Protein AF-A0A5E4AT88-F1 (afdb_monomer_lite)

Radius of gyration: 20.85 Å; chains: 1; bounding box: 46×45×56 Å

InterPro domains:
  IPR009079 Four-helical cytokine-like, core [G3DSA:1.20.1250.10] (13-46)
  IPR009079 Four-helical cytokine-like, core [G3DSA:1.20.1250.10] (47-144)
  IPR009079 Four-helical cytokine-like, core [SSF47266] (7-138)
  IPR010831 Interleukin-23 alpha [PF16649] (21-47)
  IPR010831 Interleukin-23 alpha [PF16649] (48-139)
  IPR010831 Interleukin-23 alpha [PTHR15947] (48-144)

Sequence (144 aa):
MLLLLLPWTAQGWAVPGSSSPSWAQCQELSQKLCTLVWSAHPLVGHMFCLQRIHQGLIFYEKLLGSDIFTGDDGPVGQLHASLLGLSQLLQPEGHHLETPQTPNPSPSQPWQRLLLRFKILRSLQAFIAVAARVFAHGAATQSP

Organism: Marmota monax (NCBI:txid9995)

pLDDT: mean 73.47, std 16.62, range [37.41, 93.19]

Foldseek 3Di:
DDDDDDPDPPDDDDDPDDDDDPVVVVVVVVVVVVVCVCVVCVPVVLLVVLVVLLLVLLQLLLVLVDPLPPPDPPPSVVVSVVSVVVSCVSPVDDDPPPRPDRPPDDDDDNVVSVVVVVVSVVVVVVSVVVVVVSVVVCCVPVPD

Structure (mmCIF, N/CA/C/O backbone):
data_AF-A0A5E4AT88-F1
#
_entry.id   AF-A0A5E4AT88-F1
#
loop_
_atom_site.group_PDB
_atom_site.id
_atom_site.type_symbol
_atom_site.label_atom_id
_atom_site.label_alt_id
_atom_site.label_comp_id
_atom_site.label_asym_id
_atom_site.label_entity_id
_atom_site.label_seq_id
_atom_site.pdbx_PDB_ins_code
_atom_site.Cartn_x
_atom_site.Cartn_y
_atom_site.Cartn_z
_atom_site.occupancy
_atom_site.B_iso_or_equiv
_atom_site.auth_seq_id
_atom_site.auth_comp_id
_atom_site.auth_asym_id
_atom_site.auth_atom_id
_atom_site.pdbx_PDB_model_num
ATOM 1 N N . MET A 1 1 ? -18.578 -28.947 -2.750 1.00 37.41 1 MET A N 1
ATOM 2 C CA . MET A 1 1 ? -17.901 -29.658 -3.852 1.00 37.41 1 MET A CA 1
ATOM 3 C C . MET A 1 1 ? -18.051 -28.831 -5.122 1.00 37.41 1 MET A C 1
ATOM 5 O O . MET A 1 1 ? -19.183 -28.487 -5.412 1.00 37.41 1 MET A O 1
ATOM 9 N N . LEU A 1 2 ? -16.926 -28.520 -5.791 1.00 40.53 2 LEU A N 1
ATOM 10 C CA . LEU A 1 2 ? -16.759 -28.193 -7.230 1.00 40.53 2 LEU A CA 1
ATOM 11 C C . LEU A 1 2 ? -17.651 -27.063 -7.808 1.00 40.53 2 LEU A C 1
ATOM 13 O O . LEU A 1 2 ? -18.845 -27.243 -7.980 1.00 40.53 2 LEU A O 1
ATOM 17 N N . LEU A 1 3 ? -17.164 -25.825 -7.977 1.00 50.53 3 LEU A N 1
ATOM 18 C CA . LEU A 1 3 ? -16.405 -25.299 -9.139 1.00 50.53 3 LEU A CA 1
ATOM 19 C C . LEU A 1 3 ? -17.013 -25.623 -10.519 1.00 50.53 3 LEU A C 1
ATOM 21 O O . LEU A 1 3 ? -17.226 -26.789 -10.829 1.00 50.53 3 LEU A O 1
ATOM 25 N N . LEU A 1 4 ? -17.100 -24.568 -11.355 1.00 52.47 4 LEU A N 1
ATOM 26 C CA . LEU A 1 4 ? -17.526 -24.494 -12.771 1.00 52.47 4 LEU A CA 1
ATOM 27 C C . LEU A 1 4 ? -19.054 -24.345 -12.902 1.00 52.47 4 LEU A C 1
ATOM 29 O O . LEU A 1 4 ? -19.797 -25.298 -12.750 1.00 52.47 4 LEU A O 1
ATOM 33 N N . LEU A 1 5 ? -19.617 -23.163 -13.153 1.00 50.34 5 LEU A N 1
ATOM 34 C CA . LEU A 1 5 ? -19.496 -22.411 -14.401 1.00 50.34 5 LEU A CA 1
ATOM 35 C C . LEU A 1 5 ? -19.956 -20.962 -14.140 1.00 50.34 5 LEU A C 1
ATOM 37 O O . LEU A 1 5 ? -21.129 -20.729 -13.866 1.00 50.34 5 LEU A O 1
ATOM 41 N N . LEU A 1 6 ? -19.058 -19.985 -14.267 1.00 39.28 6 LEU A N 1
ATOM 42 C CA . LEU A 1 6 ? -19.435 -18.610 -14.607 1.00 39.28 6 LEU A CA 1
ATOM 43 C C . LEU A 1 6 ? -19.077 -18.424 -16.084 1.00 39.28 6 LEU A C 1
ATOM 45 O O . LEU A 1 6 ? -17.952 -18.024 -16.391 1.00 39.28 6 LEU A O 1
ATOM 49 N N . PRO A 1 7 ? -19.982 -18.757 -17.022 1.00 45.59 7 PRO A N 1
ATOM 50 C CA . PRO A 1 7 ? -19.854 -18.270 -18.372 1.00 45.59 7 PRO A CA 1
ATOM 51 C C . PRO A 1 7 ? -20.237 -16.792 -18.340 1.00 45.59 7 PRO A C 1
ATOM 53 O O . PRO A 1 7 ? -21.372 -16.430 -18.053 1.00 45.59 7 PRO A O 1
ATOM 56 N N . TRP A 1 8 ? -19.264 -15.955 -18.677 1.00 48.72 8 TRP A N 1
ATOM 57 C CA . TRP A 1 8 ? -19.501 -14.896 -19.646 1.00 48.72 8 TRP A CA 1
ATOM 58 C C . TRP A 1 8 ? -20.588 -13.864 -19.291 1.00 48.72 8 TRP A C 1
ATOM 60 O O . TRP A 1 8 ? -21.730 -13.947 -19.732 1.00 48.72 8 TRP A O 1
ATOM 70 N N . THR A 1 9 ? -20.184 -12.779 -18.633 1.00 48.00 9 THR A N 1
ATOM 71 C CA . THR A 1 9 ? -20.899 -11.495 -18.722 1.00 48.00 9 THR A CA 1
ATOM 72 C C . THR A 1 9 ? -20.099 -10.522 -19.584 1.00 48.00 9 THR A C 1
ATOM 74 O O . THR A 1 9 ? -19.703 -9.448 -19.140 1.00 48.00 9 THR A O 1
ATOM 77 N N . ALA A 1 10 ? -19.825 -10.909 -20.829 1.00 42.78 10 ALA A N 1
ATOM 78 C CA . ALA A 1 10 ? -19.488 -9.961 -21.884 1.00 42.78 10 ALA A CA 1
ATOM 79 C C . ALA A 1 10 ? -20.696 -9.851 -22.815 1.00 42.78 10 ALA A C 1
ATOM 81 O O . ALA A 1 10 ? -20.718 -10.419 -23.902 1.00 42.78 10 ALA A O 1
ATOM 82 N N . GLN A 1 11 ? -21.740 -9.167 -22.350 1.00 45.59 11 GLN A N 1
ATOM 83 C CA . GLN A 1 11 ? -22.834 -8.709 -23.197 1.00 45.59 11 GLN A CA 1
ATOM 84 C C . GLN A 1 11 ? -23.496 -7.503 -22.534 1.00 45.59 11 GLN A C 1
ATOM 86 O O . GLN A 1 11 ? -24.025 -7.608 -21.431 1.00 45.59 11 GLN A O 1
ATOM 91 N N . GLY A 1 12 ? -23.465 -6.363 -23.230 1.00 45.41 12 GLY A N 1
ATOM 92 C CA . GLY A 1 12 ? -24.526 -5.375 -23.065 1.00 45.41 12 GLY A CA 1
ATOM 93 C C . GLY A 1 12 ? -24.156 -3.915 -22.835 1.00 45.41 12 GLY A C 1
ATOM 94 O O . GLY A 1 12 ? -25.031 -3.197 -22.381 1.00 45.41 12 GLY A O 1
ATOM 95 N N . TRP A 1 13 ? -22.948 -3.434 -23.146 1.00 50.31 13 TRP A N 1
ATOM 96 C CA . TRP A 1 13 ? -22.753 -1.997 -23.422 1.00 50.31 13 TRP A CA 1
ATOM 97 C C . TRP A 1 13 ? -22.264 -1.848 -24.863 1.00 50.31 13 TRP A C 1
ATOM 99 O O . TRP A 1 13 ? -21.073 -1.736 -25.143 1.00 50.31 13 TRP A O 1
ATOM 109 N N . ALA A 1 14 ? -23.213 -1.951 -25.796 1.00 42.25 14 ALA A N 1
ATOM 110 C CA . ALA A 1 14 ? -22.978 -1.688 -27.206 1.00 42.25 14 ALA A CA 1
ATOM 111 C C . ALA A 1 14 ? -22.767 -0.179 -27.399 1.00 42.25 14 ALA A C 1
ATOM 113 O O . ALA A 1 14 ? -23.710 0.608 -27.357 1.00 42.25 14 ALA A O 1
ATOM 114 N N . VAL A 1 15 ? -21.507 0.214 -27.580 1.00 52.50 15 VAL A N 1
ATOM 115 C CA . VAL A 1 15 ? -21.122 1.532 -28.097 1.00 52.50 15 VAL A CA 1
ATOM 116 C C . VAL A 1 15 ? -21.668 1.654 -29.531 1.00 52.50 15 VAL A C 1
ATOM 118 O O . VAL A 1 15 ? -21.566 0.675 -30.278 1.00 52.50 15 VAL A O 1
ATOM 121 N N . PRO A 1 16 ? -22.259 2.796 -29.940 1.00 42.53 16 PRO A N 1
ATOM 122 C CA . PRO A 1 16 ? -22.827 2.950 -31.275 1.00 42.53 16 PRO A CA 1
ATOM 123 C C . PRO A 1 16 ? -21.773 2.669 -32.349 1.00 42.53 16 PRO A C 1
ATOM 125 O O . PRO A 1 16 ? -20.660 3.194 -32.301 1.00 42.53 16 PRO A O 1
ATOM 128 N N . GLY A 1 17 ? -22.127 1.805 -33.299 1.00 57.22 17 GLY A N 1
ATOM 129 C CA . GLY A 1 17 ? -21.242 1.344 -34.358 1.00 57.22 17 GLY A CA 1
ATOM 130 C C . GLY A 1 17 ? -20.827 2.461 -35.312 1.00 57.22 17 GLY A C 1
ATOM 131 O O . GLY A 1 17 ? -21.562 2.815 -36.224 1.00 57.22 17 GLY A O 1
ATOM 132 N N . SER A 1 18 ? -19.597 2.933 -35.152 1.00 49.41 18 SER A N 1
ATOM 133 C CA . SER A 1 18 ? -18.720 3.285 -36.267 1.00 49.41 18 SER A CA 1
ATOM 134 C C . SER A 1 18 ? -17.285 3.082 -35.783 1.00 49.41 18 SER A C 1
ATOM 136 O O . SER A 1 18 ? -16.860 3.725 -34.828 1.00 49.41 18 SER A O 1
ATOM 138 N N . SER A 1 19 ? -16.584 2.111 -36.376 1.00 60.00 19 SER A N 1
ATOM 139 C CA . SER A 1 19 ? -15.211 1.685 -36.044 1.00 60.00 19 SER A CA 1
ATOM 140 C C . SER A 1 19 ? -14.968 1.305 -34.574 1.00 60.00 19 SER A C 1
ATOM 142 O O . SER A 1 19 ? -14.516 2.114 -33.768 1.00 60.00 19 SER A O 1
ATOM 144 N N . SER A 1 20 ? -15.208 0.035 -34.225 1.00 56.28 20 SER A N 1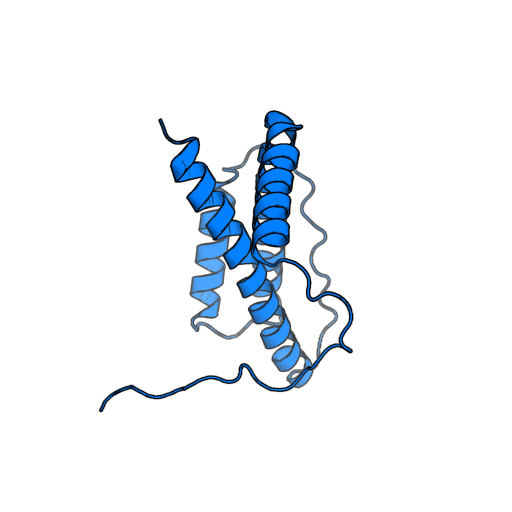
ATOM 145 C CA . SER A 1 20 ? -14.666 -0.536 -32.986 1.00 56.28 20 SER A CA 1
ATOM 146 C C . SER A 1 20 ? -13.145 -0.325 -32.951 1.00 56.28 20 SER A C 1
ATOM 148 O O . SER A 1 20 ? -12.491 -0.605 -33.960 1.00 56.28 20 SER A O 1
ATOM 150 N N . PRO A 1 21 ? -12.562 0.159 -31.838 1.00 62.00 21 PRO A N 1
ATOM 151 C CA . PRO A 1 21 ? -11.120 0.321 -31.746 1.00 62.00 21 PRO A CA 1
ATOM 152 C C . PRO A 1 21 ? -10.456 -1.039 -31.966 1.00 62.00 21 PRO A C 1
ATOM 154 O O . PRO A 1 21 ? -10.895 -2.058 -31.426 1.00 62.00 21 PRO A O 1
ATOM 157 N N . SER A 1 22 ? -9.408 -1.071 -32.781 1.00 80.06 22 SER A N 1
ATOM 158 C CA . SER A 1 22 ? -8.568 -2.247 -32.972 1.00 80.06 22 SER A CA 1
ATOM 159 C C . SER A 1 22 ? -7.871 -2.556 -31.645 1.00 80.06 22 SER A C 1
ATOM 161 O O . SER A 1 22 ? -6.796 -2.043 -31.355 1.00 80.06 22 SER A O 1
ATOM 163 N N . TRP A 1 23 ? -8.486 -3.397 -30.809 1.00 71.25 23 TRP A N 1
ATOM 164 C CA . TRP A 1 23 ? -7.983 -3.733 -29.471 1.00 71.25 23 TRP A CA 1
ATOM 165 C C . TRP A 1 23 ? -6.515 -4.171 -29.473 1.00 71.25 23 TRP A C 1
ATOM 167 O O . TRP A 1 23 ? -5.770 -3.791 -28.576 1.00 71.25 23 TRP A O 1
ATOM 177 N N . ALA A 1 24 ? -6.083 -4.880 -30.519 1.00 78.56 24 ALA A N 1
ATOM 178 C CA . ALA A 1 24 ? -4.684 -5.245 -30.726 1.00 78.56 24 ALA A CA 1
ATOM 179 C C . ALA A 1 24 ? -3.765 -4.019 -30.894 1.00 78.56 24 ALA A C 1
ATOM 181 O O . ALA A 1 24 ? -2.705 -3.956 -30.282 1.00 78.56 24 ALA A O 1
ATOM 182 N N . GLN A 1 25 ? -4.195 -3.013 -31.658 1.00 80.50 25 GLN A N 1
ATOM 183 C CA . GLN A 1 25 ? -3.448 -1.772 -31.865 1.00 80.50 25 GLN A CA 1
ATOM 184 C C . GLN A 1 25 ? -3.455 -0.898 -30.607 1.00 80.50 25 GLN A C 1
ATOM 186 O O . GLN A 1 25 ? -2.434 -0.313 -30.257 1.00 80.50 25 GLN A O 1
ATOM 191 N N . CYS A 1 26 ? -4.582 -0.831 -29.891 1.00 78.94 26 CYS A N 1
ATOM 192 C CA . CYS A 1 26 ? -4.648 -0.164 -28.592 1.00 78.94 26 CYS A CA 1
ATOM 193 C C . CYS A 1 26 ? -3.709 -0.828 -27.579 1.00 78.94 26 CYS A C 1
ATOM 195 O O . CYS A 1 26 ? -2.992 -0.126 -26.870 1.00 78.94 26 CYS A O 1
ATOM 197 N N . GLN A 1 27 ? -3.668 -2.162 -27.536 1.00 78.69 27 GLN A N 1
ATOM 198 C CA . GLN A 1 27 ? -2.753 -2.915 -26.683 1.00 78.69 27 GLN A CA 1
ATOM 199 C C . GLN A 1 27 ? -1.294 -2.641 -27.063 1.00 78.69 27 GLN A C 1
ATOM 201 O O . GLN A 1 27 ? -0.513 -2.259 -26.196 1.00 78.69 27 GLN A O 1
ATOM 206 N N . GLU A 1 28 ? -0.935 -2.758 -28.342 1.00 88.75 28 GLU A N 1
ATOM 207 C CA . GLU A 1 28 ? 0.422 -2.502 -28.836 1.00 88.75 28 GLU A CA 1
ATOM 208 C C . GLU A 1 28 ? 0.884 -1.075 -28.515 1.00 88.75 28 GLU A C 1
ATOM 210 O O . GLU A 1 28 ? 1.954 -0.878 -27.936 1.00 88.75 28 GLU A O 1
ATOM 215 N N . LEU A 1 29 ? 0.054 -0.074 -28.823 1.00 87.69 29 LEU A N 1
ATOM 216 C CA . LEU A 1 29 ? 0.364 1.323 -28.535 1.00 87.69 29 LEU A CA 1
ATOM 217 C C . LEU A 1 29 ? 0.453 1.585 -27.034 1.00 87.69 29 LEU A C 1
ATOM 219 O O . LEU A 1 29 ? 1.362 2.292 -26.609 1.00 87.69 29 LEU A O 1
ATOM 223 N N . SER A 1 30 ? -0.433 1.004 -26.221 1.00 77.50 30 SER A N 1
ATOM 224 C CA . SER A 1 30 ? -0.363 1.142 -24.763 1.00 77.50 30 SER A CA 1
ATOM 225 C C . SER A 1 30 ? 0.926 0.542 -24.199 1.00 77.50 30 SER A C 1
ATOM 227 O O . SER A 1 30 ? 1.594 1.183 -23.391 1.00 77.50 30 SER A O 1
ATOM 229 N N . GLN A 1 31 ? 1.340 -0.627 -24.696 1.00 75.31 31 GLN A N 1
ATOM 230 C CA . GLN A 1 31 ? 2.573 -1.290 -24.289 1.00 75.31 31 GLN A CA 1
ATOM 231 C C . GLN A 1 31 ? 3.792 -0.453 -24.687 1.00 75.31 31 GLN A C 1
ATOM 233 O O . GLN A 1 31 ? 4.675 -0.215 -23.865 1.00 75.31 31 GLN A O 1
ATOM 238 N N . LYS A 1 32 ? 3.808 0.059 -25.925 1.00 84.94 32 LYS A N 1
ATOM 239 C CA . LYS A 1 32 ? 4.869 0.928 -26.443 1.00 84.94 32 LYS A CA 1
ATOM 240 C C . LYS A 1 32 ? 4.960 2.239 -25.664 1.00 84.94 32 LYS A C 1
ATOM 242 O O . LYS A 1 32 ? 6.061 2.668 -25.334 1.00 84.94 32 LYS A O 1
ATOM 247 N N . LEU A 1 33 ? 3.825 2.860 -25.341 1.00 79.25 33 LEU A N 1
ATOM 248 C CA . LEU A 1 33 ? 3.772 4.058 -24.504 1.00 79.25 33 LEU A CA 1
ATOM 249 C C . LEU A 1 33 ? 4.291 3.777 -23.096 1.00 79.25 33 LEU A C 1
ATOM 251 O O . LEU A 1 33 ? 5.088 4.565 -22.598 1.00 79.25 33 LEU A O 1
ATOM 255 N N . CYS A 1 34 ? 3.916 2.652 -22.479 1.00 66.88 34 CYS A N 1
ATOM 256 C CA . CYS A 1 34 ? 4.495 2.236 -21.205 1.00 66.88 34 CYS A CA 1
ATOM 257 C C . CYS A 1 34 ? 6.018 2.129 -21.318 1.00 66.88 34 CYS A C 1
ATOM 259 O O . CYS A 1 34 ? 6.721 2.770 -20.543 1.00 66.88 34 CYS A O 1
ATOM 261 N N . THR A 1 35 ? 6.540 1.402 -22.309 1.00 73.44 35 THR A N 1
ATOM 262 C CA . THR A 1 35 ? 7.989 1.275 -22.517 1.00 73.44 35 THR A CA 1
ATOM 263 C C . THR A 1 35 ? 8.666 2.637 -22.666 1.00 73.44 35 THR A C 1
ATOM 265 O O . THR A 1 35 ? 9.656 2.885 -21.987 1.00 73.44 35 THR A O 1
ATOM 268 N N . LEU A 1 36 ? 8.112 3.535 -23.486 1.00 78.31 36 LEU A N 1
ATOM 269 C CA . LEU A 1 36 ? 8.682 4.861 -23.736 1.00 78.31 36 LEU A CA 1
ATOM 270 C C . LEU A 1 36 ? 8.661 5.762 -22.497 1.00 78.31 36 LEU A C 1
ATOM 272 O O . LEU A 1 36 ? 9.656 6.424 -22.209 1.00 78.31 36 LEU A O 1
ATOM 276 N N . VAL A 1 37 ? 7.553 5.777 -21.752 1.00 74.88 37 VAL A N 1
ATOM 277 C CA . VAL A 1 37 ? 7.413 6.559 -20.514 1.00 74.88 37 VAL A CA 1
ATOM 278 C C . VAL A 1 37 ? 8.445 6.113 -19.478 1.00 74.88 37 VAL A C 1
ATOM 280 O O . VAL A 1 37 ? 9.090 6.959 -18.860 1.00 74.88 37 VAL A O 1
ATOM 283 N N . TRP A 1 38 ? 8.657 4.802 -19.333 1.00 60.59 38 TRP A N 1
ATOM 284 C CA . TRP A 1 38 ? 9.641 4.256 -18.396 1.00 60.59 38 TRP A CA 1
ATOM 285 C C . TRP A 1 38 ? 11.089 4.414 -18.886 1.00 60.59 38 TRP A C 1
ATOM 287 O O . TRP A 1 38 ? 11.979 4.646 -18.070 1.00 60.59 38 TRP A O 1
ATOM 297 N N . SER A 1 39 ? 11.343 4.368 -20.200 1.00 66.56 39 SER A N 1
ATOM 298 C CA . SER A 1 39 ? 12.685 4.574 -20.764 1.00 66.56 39 SER A CA 1
ATOM 299 C C . SER A 1 39 ? 13.110 6.043 -20.827 1.00 66.56 39 SER A C 1
ATOM 301 O O . SER A 1 39 ? 14.302 6.328 -20.862 1.00 66.56 39 SER A O 1
ATOM 303 N N . ALA A 1 40 ? 12.159 6.982 -20.857 1.00 66.62 40 ALA A N 1
ATOM 304 C CA . ALA A 1 40 ? 12.456 8.408 -20.976 1.00 66.62 40 ALA A CA 1
ATOM 305 C C . ALA A 1 40 ? 13.028 9.021 -19.684 1.00 66.62 40 ALA A C 1
ATOM 307 O O . ALA A 1 40 ? 13.746 10.011 -19.768 1.00 66.62 40 ALA A O 1
ATOM 308 N N . HIS A 1 41 ? 12.742 8.451 -18.502 1.00 54.44 41 HIS A N 1
ATOM 309 C CA . HIS A 1 41 ? 13.250 8.957 -17.213 1.00 54.44 41 HIS A CA 1
ATOM 310 C C . HIS A 1 41 ? 13.627 7.833 -16.214 1.00 54.44 41 HIS A C 1
ATOM 312 O O . HIS A 1 41 ? 13.048 7.760 -15.124 1.00 54.44 41 HIS A O 1
ATOM 318 N N . PRO A 1 42 ? 14.614 6.964 -16.522 1.00 55.03 42 PRO A N 1
ATOM 319 C CA . PRO A 1 42 ? 14.854 5.730 -15.759 1.00 55.03 42 PRO A CA 1
ATOM 320 C C . PRO A 1 42 ? 15.373 5.968 -14.330 1.00 55.03 42 PRO A C 1
ATOM 322 O O . PRO A 1 42 ? 14.999 5.258 -13.401 1.00 55.03 42 PRO A O 1
ATOM 325 N N . LEU A 1 43 ? 16.215 6.990 -14.139 1.00 53.28 43 LEU A N 1
ATOM 326 C CA . LEU A 1 43 ? 16.961 7.203 -12.888 1.00 53.28 43 LEU A CA 1
ATOM 327 C C . LEU A 1 43 ? 16.206 8.067 -11.862 1.00 53.28 43 LEU A C 1
ATOM 329 O O . LEU A 1 43 ? 16.320 7.836 -10.663 1.00 53.28 43 LEU A O 1
ATOM 333 N N . VAL A 1 44 ? 15.380 9.018 -12.316 1.00 51.84 44 VAL A N 1
ATOM 334 C CA . VAL A 1 44 ? 14.572 9.882 -11.429 1.00 51.84 44 VAL A CA 1
ATOM 335 C C . VAL A 1 44 ? 13.225 9.230 -11.099 1.00 51.84 44 VAL A C 1
ATOM 337 O O . VAL A 1 44 ? 12.733 9.350 -9.979 1.00 51.84 44 VAL A O 1
ATOM 340 N N . GLY A 1 45 ? 12.639 8.481 -12.043 1.00 57.28 45 GLY A N 1
ATOM 341 C CA . GLY A 1 45 ? 11.340 7.832 -11.865 1.00 57.28 45 GLY A CA 1
ATOM 342 C C . GLY A 1 45 ? 11.349 6.703 -10.833 1.00 57.28 45 GLY A C 1
ATOM 343 O O . GLY A 1 45 ? 10.400 6.588 -10.060 1.00 57.28 45 GLY A O 1
ATOM 344 N N . HIS A 1 46 ? 12.417 5.896 -10.773 1.00 61.75 46 HIS A N 1
ATOM 345 C CA . HIS A 1 46 ? 12.480 4.749 -9.860 1.00 61.75 46 HIS A CA 1
ATOM 346 C C . HIS A 1 46 ? 12.653 5.174 -8.396 1.00 61.75 46 HIS A C 1
ATOM 348 O O . HIS A 1 46 ? 11.874 4.748 -7.543 1.00 61.75 46 HIS A O 1
ATOM 354 N N . MET A 1 47 ? 13.593 6.087 -8.117 1.00 66.19 47 MET A N 1
ATOM 355 C CA . MET A 1 47 ? 13.759 6.656 -6.773 1.00 66.19 47 MET A CA 1
ATOM 356 C C . MET A 1 47 ? 12.493 7.389 -6.319 1.00 66.19 47 MET A C 1
ATOM 358 O O . MET A 1 47 ? 12.059 7.211 -5.183 1.00 66.19 47 MET A O 1
ATOM 362 N N . PHE A 1 48 ? 11.834 8.132 -7.216 1.00 75.06 48 PHE A N 1
ATOM 363 C CA . PHE A 1 48 ? 10.572 8.799 -6.899 1.00 75.06 48 PHE A CA 1
ATOM 364 C C . PHE A 1 48 ? 9.427 7.805 -6.658 1.00 75.06 48 PHE A C 1
ATOM 366 O O . PHE A 1 48 ? 8.614 8.012 -5.762 1.00 75.06 48 PHE A O 1
ATOM 373 N N . CYS A 1 49 ? 9.355 6.706 -7.415 1.00 82.75 49 CYS A N 1
ATOM 374 C CA . CYS A 1 49 ? 8.341 5.668 -7.230 1.00 82.75 49 CYS A CA 1
ATOM 375 C C . CYS A 1 49 ? 8.497 4.965 -5.876 1.00 82.75 49 CYS A C 1
ATOM 377 O O . CYS A 1 49 ? 7.525 4.885 -5.124 1.00 82.75 49 CYS A O 1
ATOM 379 N N . LEU A 1 50 ? 9.713 4.535 -5.526 1.00 84.81 50 LEU A N 1
ATOM 380 C CA . LEU A 1 50 ? 9.996 3.919 -4.227 1.00 84.81 50 LEU A CA 1
ATOM 381 C C . LEU A 1 50 ? 9.742 4.892 -3.075 1.00 84.81 50 LEU A C 1
ATOM 383 O O . LEU A 1 50 ? 9.100 4.520 -2.097 1.00 84.81 50 LEU A O 1
ATOM 387 N N . GLN A 1 51 ? 10.131 6.160 -3.226 1.00 83.06 51 GLN A N 1
ATOM 388 C CA . GLN A 1 51 ? 9.836 7.204 -2.247 1.00 83.06 51 GLN A CA 1
ATOM 389 C C . GLN A 1 51 ? 8.324 7.415 -2.077 1.00 83.06 51 GLN A C 1
ATOM 391 O O . GLN A 1 51 ? 7.843 7.549 -0.955 1.00 83.06 51 GLN A O 1
ATOM 396 N N . ARG A 1 52 ? 7.542 7.401 -3.165 1.00 84.38 52 ARG A N 1
ATOM 397 C CA . ARG A 1 52 ? 6.072 7.488 -3.107 1.00 84.38 52 ARG A CA 1
ATOM 398 C C . ARG A 1 52 ? 5.438 6.254 -2.468 1.00 84.38 52 ARG A C 1
ATOM 400 O O . ARG A 1 52 ? 4.451 6.402 -1.748 1.00 84.38 52 ARG A O 1
ATOM 407 N N . ILE A 1 53 ? 5.992 5.063 -2.695 1.00 89.38 53 ILE A N 1
ATOM 408 C CA . ILE A 1 53 ? 5.537 3.838 -2.028 1.00 89.38 53 ILE A CA 1
ATOM 409 C C . ILE A 1 53 ? 5.846 3.917 -0.531 1.00 89.38 53 ILE A C 1
ATOM 411 O O . ILE A 1 53 ? 4.936 3.751 0.273 1.00 89.38 53 ILE A O 1
ATOM 415 N N . HIS A 1 54 ? 7.072 4.268 -0.142 1.00 87.75 54 HIS A N 1
ATOM 416 C CA . HIS A 1 54 ? 7.433 4.486 1.260 1.00 87.75 54 HIS A CA 1
ATOM 417 C C . HIS A 1 54 ? 6.498 5.510 1.925 1.00 87.75 54 HIS A C 1
ATOM 419 O O . HIS A 1 54 ? 5.909 5.257 2.974 1.00 87.75 54 HIS A O 1
ATOM 425 N N . GLN A 1 55 ? 6.250 6.626 1.242 1.00 86.44 55 GLN A N 1
ATOM 426 C CA . GLN A 1 55 ? 5.351 7.676 1.697 1.00 86.44 55 GLN A CA 1
ATOM 427 C C . GLN A 1 55 ? 3.918 7.174 1.953 1.00 86.44 55 GLN A C 1
ATOM 429 O O . GLN A 1 55 ? 3.290 7.555 2.945 1.00 86.44 55 GLN A O 1
ATOM 434 N N . GLY A 1 56 ? 3.400 6.332 1.059 1.00 89.19 56 GLY A N 1
ATOM 435 C CA . GLY A 1 56 ? 2.096 5.696 1.216 1.00 89.19 56 GLY A CA 1
A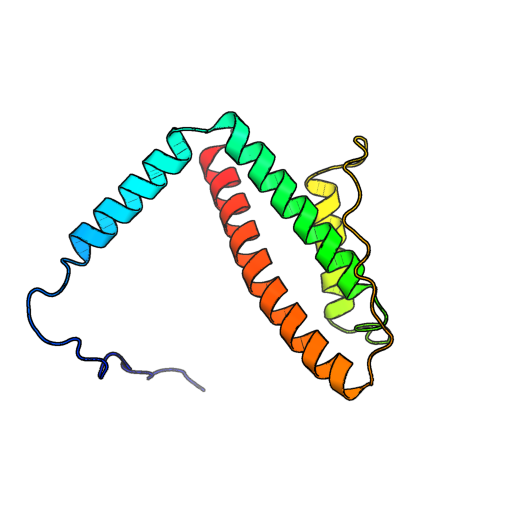TOM 436 C C . GLY A 1 56 ? 2.068 4.685 2.363 1.00 89.19 56 GLY A C 1
ATOM 437 O O . GLY A 1 56 ? 1.101 4.669 3.121 1.00 89.19 56 GLY A O 1
ATOM 438 N N . LEU A 1 57 ? 3.129 3.889 2.534 1.00 90.69 57 LEU A N 1
ATOM 439 C CA . LEU A 1 57 ? 3.240 2.913 3.624 1.00 90.69 57 LEU A CA 1
ATOM 440 C C . LEU A 1 57 ? 3.164 3.594 4.994 1.00 90.69 57 LEU A C 1
ATOM 442 O O . LEU A 1 57 ? 2.308 3.219 5.788 1.00 90.69 57 LEU A O 1
ATOM 446 N N . ILE A 1 58 ? 3.951 4.651 5.221 1.00 87.56 58 ILE A N 1
ATOM 447 C CA . ILE A 1 58 ? 3.924 5.425 6.477 1.00 87.56 58 ILE A CA 1
ATOM 448 C C . ILE A 1 58 ? 2.546 6.057 6.723 1.00 87.56 58 ILE A C 1
ATOM 450 O O . ILE A 1 58 ? 2.067 6.125 7.854 1.00 87.56 58 ILE A O 1
ATOM 454 N N . PHE A 1 59 ? 1.874 6.528 5.668 1.00 89.50 59 PHE A N 1
ATOM 455 C CA . PHE A 1 59 ? 0.522 7.072 5.799 1.00 89.50 59 PHE A CA 1
ATOM 456 C C . PHE A 1 59 ? -0.478 6.008 6.272 1.00 89.50 59 PHE A C 1
ATOM 458 O O . PHE A 1 59 ? -1.233 6.253 7.214 1.00 89.50 59 PHE A O 1
ATOM 465 N N . TYR A 1 60 ? -0.487 4.830 5.639 1.00 90.06 60 TYR A N 1
ATOM 466 C CA . TYR A 1 60 ? -1.402 3.752 6.015 1.00 90.06 60 TYR A CA 1
ATOM 467 C C . TYR A 1 60 ? -1.056 3.139 7.371 1.00 90.06 60 TYR A C 1
ATOM 469 O O . TYR A 1 60 ? -1.977 2.829 8.115 1.00 90.06 60 TYR A O 1
ATOM 477 N N . GLU A 1 61 ? 0.223 3.023 7.722 1.00 88.69 61 GLU A N 1
ATOM 478 C CA . GLU A 1 61 ? 0.679 2.626 9.058 1.00 88.69 61 GLU A CA 1
ATOM 479 C C . GLU A 1 61 ? 0.046 3.522 10.133 1.00 88.69 61 GLU A C 1
ATOM 481 O O . GLU A 1 61 ? -0.745 3.047 10.948 1.00 88.69 61 GLU A O 1
ATOM 486 N N . LYS A 1 62 ? 0.272 4.842 10.063 1.00 88.06 62 LYS A N 1
ATOM 487 C CA . LYS A 1 62 ? -0.320 5.809 11.006 1.00 88.06 62 LYS A CA 1
ATOM 488 C C . LYS A 1 62 ? -1.846 5.734 11.046 1.00 88.06 62 LYS A C 1
ATOM 490 O O . LYS A 1 62 ? -2.451 5.910 12.101 1.00 88.06 62 LYS A O 1
ATOM 495 N N . LEU A 1 63 ? -2.481 5.495 9.899 1.00 88.00 63 LEU A N 1
ATOM 496 C CA . LEU A 1 63 ? -3.933 5.399 9.797 1.00 88.00 63 LEU A CA 1
ATOM 497 C C . LEU A 1 63 ? -4.474 4.113 10.442 1.00 88.00 63 LEU A C 1
ATOM 499 O O . LEU A 1 63 ? -5.520 4.157 11.087 1.00 88.00 63 LEU A O 1
ATOM 503 N N . LEU A 1 64 ? -3.758 2.995 10.318 1.00 88.06 64 LEU A N 1
ATOM 504 C CA . LEU A 1 64 ? -4.070 1.733 10.994 1.00 88.06 64 LEU A CA 1
ATOM 505 C C . LEU A 1 64 ? -3.763 1.792 12.501 1.00 88.06 64 LEU A C 1
ATOM 507 O O . LEU A 1 64 ? -4.431 1.111 13.269 1.00 88.06 64 LEU A O 1
ATOM 511 N N . GLY A 1 65 ? -2.818 2.627 12.937 1.00 84.56 65 GLY A N 1
ATOM 512 C CA . GLY A 1 65 ? -2.552 2.896 14.356 1.00 84.56 65 GLY A CA 1
ATOM 513 C C . GLY A 1 65 ? -3.523 3.886 15.021 1.00 84.56 65 GLY A C 1
ATOM 514 O O . GLY A 1 65 ? -3.459 4.089 16.231 1.00 84.56 65 GLY A O 1
ATOM 515 N N . SER A 1 66 ? -4.414 4.520 14.252 1.00 86.38 66 SER A N 1
ATOM 516 C CA . SER A 1 66 ? -5.365 5.517 14.765 1.00 86.38 66 SER A CA 1
ATOM 517 C C . SER A 1 66 ? -6.567 4.902 15.497 1.00 86.38 66 SER A C 1
ATOM 519 O O . SER A 1 66 ? -6.842 3.703 15.384 1.00 86.38 66 SER A O 1
ATOM 521 N N . ASP A 1 67 ? -7.355 5.757 16.165 1.00 85.00 67 ASP A N 1
ATOM 522 C CA . ASP A 1 67 ? -8.621 5.421 16.846 1.00 85.00 67 ASP A CA 1
ATOM 523 C C . ASP A 1 67 ? -9.648 4.731 15.931 1.00 85.00 67 ASP A C 1
ATOM 525 O O . ASP A 1 67 ? -10.568 4.053 16.401 1.00 85.00 67 ASP A O 1
ATOM 529 N N . ILE A 1 68 ? -9.473 4.865 14.611 1.00 83.88 68 ILE A N 1
ATOM 530 C CA . ILE A 1 68 ? -10.293 4.201 13.603 1.00 83.88 68 ILE A CA 1
ATOM 531 C C . ILE A 1 68 ? -10.179 2.687 13.752 1.00 83.88 68 ILE A C 1
ATOM 533 O O . ILE A 1 68 ? -11.208 2.025 13.675 1.00 83.88 68 ILE A O 1
ATOM 537 N N . PHE A 1 69 ? -8.989 2.133 13.993 1.00 83.69 69 PHE A N 1
ATOM 538 C CA . PHE A 1 69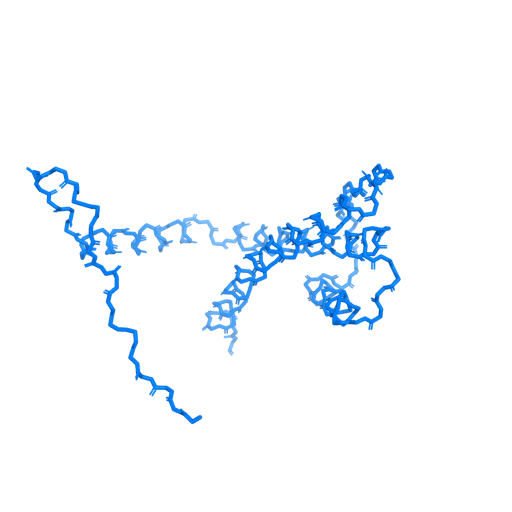 ? -8.740 0.685 14.055 1.00 83.69 69 PHE A CA 1
ATOM 539 C C . PHE A 1 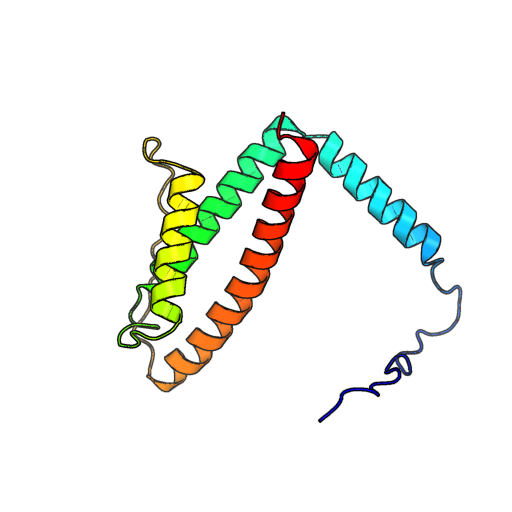69 ? -8.376 0.178 15.459 1.00 83.69 69 PHE A C 1
ATOM 541 O O . PHE A 1 69 ? -8.276 -1.031 15.647 1.00 83.69 69 PHE A O 1
ATOM 548 N N . THR A 1 70 ? -8.244 1.061 16.456 1.00 74.75 70 THR A N 1
ATOM 549 C CA . THR A 1 70 ? -7.938 0.663 17.840 1.00 74.75 70 THR A CA 1
ATOM 550 C C . THR A 1 70 ? -8.991 -0.299 18.408 1.00 74.75 70 THR A C 1
ATOM 552 O O . THR A 1 70 ? -10.197 -0.108 18.211 1.00 74.75 70 THR A O 1
ATOM 555 N N . GLY A 1 71 ? -8.526 -1.321 19.135 1.00 66.69 71 GLY A N 1
ATOM 556 C CA . GLY A 1 71 ? -9.361 -2.321 19.813 1.00 66.69 71 GLY A CA 1
ATOM 557 C C . GLY A 1 71 ? -9.588 -3.626 19.042 1.00 66.69 71 GLY A C 1
ATOM 558 O O . GLY A 1 71 ? -10.406 -4.430 19.478 1.00 66.69 71 GLY A O 1
ATOM 559 N N . ASP A 1 72 ? -8.904 -3.834 17.914 1.00 61.47 72 ASP A N 1
ATOM 560 C CA . ASP A 1 72 ? -8.997 -5.056 17.111 1.00 61.47 72 ASP A CA 1
ATOM 561 C C . ASP A 1 72 ? -7.604 -5.700 16.955 1.00 61.47 72 ASP A C 1
ATOM 563 O O . ASP A 1 72 ? -6.826 -5.310 16.086 1.00 61.47 72 ASP A O 1
ATOM 567 N N . ASP A 1 73 ? -7.290 -6.693 17.799 1.00 65.88 73 ASP A N 1
ATOM 568 C CA . ASP A 1 73 ? -6.069 -7.527 17.713 1.00 65.88 73 ASP A CA 1
ATOM 569 C C . ASP A 1 73 ? -6.133 -8.559 16.563 1.00 65.88 73 ASP A C 1
ATOM 571 O O . ASP A 1 73 ? -5.336 -9.495 16.485 1.00 65.88 73 ASP A O 1
ATOM 575 N N . GLY A 1 74 ? -7.118 -8.428 15.672 1.00 79.06 74 GLY A N 1
ATOM 576 C CA . GLY A 1 74 ? -7.334 -9.310 14.537 1.00 79.06 74 GLY A CA 1
ATOM 577 C C . GLY A 1 74 ? -6.305 -9.145 13.401 1.00 79.06 74 GLY A C 1
ATOM 578 O O . GLY A 1 74 ? -5.207 -8.613 13.581 1.00 79.06 74 GLY A O 1
ATOM 579 N N . PRO A 1 75 ? -6.646 -9.561 12.166 1.00 84.25 75 PRO A N 1
ATOM 580 C CA . PRO A 1 75 ? -5.719 -9.562 11.024 1.00 84.25 75 PRO A CA 1
ATOM 581 C C . PRO A 1 75 ? -5.163 -8.170 10.669 1.00 84.25 75 PRO A C 1
ATOM 583 O O . PRO A 1 75 ? -4.145 -8.059 9.985 1.00 84.25 75 PRO A O 1
ATOM 586 N N . VAL A 1 76 ? -5.806 -7.100 11.147 1.00 85.31 76 VAL A N 1
ATOM 587 C CA . VAL A 1 76 ? -5.349 -5.716 10.982 1.00 85.31 76 VAL A CA 1
ATOM 588 C C . VAL A 1 76 ? -4.053 -5.446 11.758 1.00 85.31 76 VAL A C 1
ATOM 590 O O . VAL A 1 76 ? -3.199 -4.720 11.253 1.00 85.31 76 VAL A O 1
ATOM 593 N N . GLY A 1 77 ? -3.850 -6.071 12.924 1.00 85.12 77 GLY A N 1
ATOM 594 C CA . GLY A 1 77 ? -2.606 -5.944 13.691 1.00 85.12 77 GLY A CA 1
ATOM 595 C C . GLY A 1 77 ? -1.406 -6.534 12.945 1.00 85.12 77 GLY A C 1
ATOM 596 O O . GLY A 1 77 ? -0.362 -5.893 12.815 1.00 85.12 77 GLY A O 1
ATOM 597 N N . GLN A 1 78 ? -1.578 -7.719 12.350 1.00 89.00 78 GLN A N 1
ATOM 598 C CA . GLN A 1 78 ? -0.549 -8.333 11.503 1.00 89.00 78 GLN A CA 1
ATOM 599 C C . GLN A 1 78 ? -0.285 -7.509 10.234 1.00 89.00 78 GLN A C 1
ATOM 601 O O . GLN A 1 78 ? 0.864 -7.377 9.805 1.00 89.00 78 GLN A O 1
ATOM 606 N N . LEU A 1 79 ? -1.334 -6.933 9.640 1.00 90.62 79 LEU A N 1
ATOM 607 C CA . LEU A 1 79 ? -1.207 -6.032 8.498 1.00 90.62 79 LEU A CA 1
ATOM 608 C C . LEU A 1 79 ? -0.382 -4.792 8.861 1.00 90.62 79 LEU A C 1
ATOM 610 O O . LEU A 1 79 ? 0.535 -4.447 8.122 1.00 90.62 79 LEU A O 1
ATOM 614 N N . HIS A 1 80 ? -0.650 -4.170 10.010 1.00 89.94 80 HIS A N 1
ATOM 615 C CA . HIS A 1 80 ? 0.119 -3.033 10.512 1.00 89.94 80 HIS A CA 1
ATOM 616 C C . HIS A 1 80 ? 1.604 -3.385 10.695 1.00 89.94 80 HIS A C 1
ATOM 618 O O . HIS A 1 80 ? 2.469 -2.688 10.169 1.00 89.94 80 HIS A O 1
ATOM 624 N N . ALA A 1 81 ? 1.907 -4.515 11.344 1.00 88.75 81 ALA A N 1
ATOM 625 C CA . ALA A 1 81 ? 3.284 -4.985 11.517 1.00 88.75 81 ALA A CA 1
ATOM 626 C C . ALA A 1 81 ? 3.988 -5.270 10.176 1.00 88.75 81 ALA A C 1
ATOM 628 O O . ALA A 1 81 ? 5.162 -4.950 10.005 1.00 88.75 81 ALA A O 1
ATOM 629 N N . SER A 1 82 ? 3.264 -5.827 9.201 1.00 92.25 82 SER A N 1
ATOM 630 C CA . SER A 1 82 ? 3.807 -6.113 7.866 1.00 92.25 82 SER A CA 1
ATOM 631 C C . SER A 1 82 ? 4.093 -4.837 7.068 1.00 92.25 82 SER A C 1
ATOM 633 O O . SER A 1 82 ? 5.095 -4.776 6.358 1.00 92.25 82 SER A O 1
ATOM 635 N N . LEU A 1 83 ? 3.241 -3.810 7.189 1.00 90.81 83 LEU A N 1
ATOM 636 C CA . LEU A 1 83 ? 3.472 -2.501 6.568 1.00 90.81 83 LEU A CA 1
ATOM 637 C C . LEU A 1 83 ? 4.716 -1.821 7.143 1.00 90.81 83 LEU A C 1
ATOM 639 O O . LEU A 1 83 ? 5.507 -1.286 6.369 1.00 90.81 83 LEU A O 1
ATOM 643 N N . LEU A 1 84 ? 4.900 -1.897 8.464 1.00 88.88 84 LEU A N 1
ATOM 644 C CA . LEU A 1 84 ? 6.083 -1.377 9.148 1.00 88.88 84 LEU A CA 1
ATOM 645 C C . LEU A 1 84 ? 7.360 -2.107 8.702 1.00 88.88 84 LEU A C 1
ATOM 647 O O . LEU A 1 84 ? 8.359 -1.476 8.374 1.00 88.88 84 LEU A O 1
ATOM 651 N N . GLY A 1 85 ? 7.324 -3.440 8.622 1.00 90.06 85 GLY A N 1
ATOM 652 C CA . GLY A 1 85 ? 8.463 -4.211 8.121 1.00 90.06 85 GLY A CA 1
ATOM 653 C C . GLY A 1 85 ? 8.830 -3.839 6.680 1.00 90.06 85 GLY A C 1
ATOM 654 O O . GLY A 1 85 ? 10.003 -3.686 6.353 1.00 90.06 85 GLY A O 1
ATOM 655 N N . LEU A 1 86 ? 7.831 -3.635 5.815 1.00 90.88 86 LEU A N 1
ATOM 656 C CA . LEU A 1 86 ? 8.070 -3.226 4.431 1.00 90.88 86 LEU A CA 1
ATOM 657 C C . LEU A 1 86 ? 8.604 -1.789 4.319 1.00 90.88 86 LEU A C 1
ATOM 659 O O . LEU A 1 86 ? 9.462 -1.544 3.474 1.00 90.88 86 LEU A O 1
ATOM 663 N N . SER A 1 87 ? 8.131 -0.840 5.136 1.00 87.69 87 SER A N 1
ATOM 664 C CA . SER A 1 87 ? 8.648 0.536 5.110 1.00 87.69 87 SER A CA 1
ATOM 665 C C . SER A 1 87 ? 10.115 0.593 5.544 1.00 87.69 87 SER A C 1
ATOM 667 O O . SER A 1 87 ? 10.914 1.219 4.847 1.00 87.69 87 SER A O 1
ATOM 669 N N . GLN A 1 88 ? 10.492 -0.150 6.588 1.00 86.75 88 GLN A N 1
ATOM 670 C CA . GLN A 1 88 ? 11.880 -0.274 7.058 1.00 86.75 88 GLN A CA 1
ATOM 671 C C . GLN A 1 88 ? 12.818 -0.862 5.995 1.00 86.75 88 GLN A C 1
ATOM 673 O O . GLN A 1 88 ? 13.943 -0.395 5.832 1.00 86.75 88 GLN A O 1
ATOM 678 N N . LEU A 1 89 ? 12.358 -1.856 5.224 1.00 87.56 89 LEU A N 1
ATOM 679 C CA . LEU A 1 89 ? 13.150 -2.438 4.131 1.00 87.56 89 LEU A CA 1
ATOM 680 C C . LEU A 1 89 ? 13.409 -1.450 2.988 1.00 87.56 89 LEU A C 1
ATOM 682 O O . LEU A 1 89 ? 14.451 -1.523 2.339 1.00 87.56 89 LEU A O 1
ATOM 686 N N . LEU A 1 90 ? 12.465 -0.546 2.719 1.00 81.25 90 LEU A N 1
ATOM 687 C CA . LEU A 1 90 ? 12.620 0.468 1.676 1.00 81.25 90 LEU A CA 1
ATOM 688 C C . LEU A 1 90 ? 13.476 1.653 2.134 1.00 81.25 90 LEU A C 1
ATOM 690 O O . LEU A 1 90 ? 14.067 2.319 1.283 1.00 81.25 90 LEU A O 1
ATOM 694 N N . GLN A 1 91 ? 13.548 1.927 3.442 1.00 74.81 91 GLN A N 1
ATOM 695 C CA . GLN A 1 91 ? 14.365 3.009 3.988 1.00 74.81 91 GLN A CA 1
ATOM 696 C C . GLN A 1 91 ? 14.752 2.747 5.466 1.00 74.81 91 GLN A C 1
ATOM 698 O O . GLN A 1 91 ? 13.968 3.066 6.358 1.00 74.81 91 GLN A O 1
ATOM 703 N N . PRO A 1 92 ? 15.962 2.223 5.750 1.00 57.91 92 PRO A N 1
ATOM 704 C CA . PRO A 1 92 ? 16.352 1.743 7.082 1.00 57.91 92 PRO A CA 1
ATOM 705 C C . PRO A 1 92 ? 16.889 2.841 8.023 1.00 57.91 92 PRO A C 1
ATOM 707 O O . PRO A 1 92 ? 17.936 2.676 8.632 1.00 57.91 92 PRO A O 1
ATOM 710 N N . GLU A 1 93 ? 16.188 3.972 8.138 1.00 53.66 93 GLU A N 1
ATOM 711 C CA . GLU A 1 93 ? 16.558 5.113 8.993 1.00 53.66 93 GLU A CA 1
ATOM 712 C C . GLU A 1 93 ? 17.822 5.889 8.559 1.00 53.66 93 GLU A C 1
ATOM 714 O O . GLU A 1 93 ? 18.952 5.409 8.561 1.00 53.66 93 GLU A O 1
ATOM 719 N N . GLY A 1 94 ? 17.645 7.182 8.265 1.00 47.06 94 GLY A N 1
ATOM 720 C CA . GLY A 1 94 ? 18.781 8.106 8.189 1.00 47.06 94 GLY A CA 1
ATOM 721 C C . GLY A 1 94 ? 18.496 9.446 7.531 1.00 47.06 94 GLY A C 1
ATOM 722 O O . GLY A 1 94 ? 19.220 10.410 7.777 1.00 47.06 94 GLY A O 1
ATOM 723 N N . HIS A 1 95 ? 17.459 9.558 6.701 1.00 42.44 95 HIS A N 1
ATOM 724 C CA . HIS A 1 95 ? 17.127 10.820 6.043 1.00 42.44 95 HIS A CA 1
ATOM 725 C C . HIS A 1 95 ? 15.700 11.191 6.404 1.00 42.44 95 HIS A C 1
ATOM 727 O O . HIS A 1 95 ? 14.748 10.514 6.030 1.00 42.44 95 HIS A O 1
ATOM 733 N N . HIS A 1 96 ? 15.609 12.250 7.200 1.00 46.34 96 HIS A N 1
ATOM 734 C CA . HIS A 1 96 ? 14.414 12.895 7.716 1.00 46.34 96 HIS A CA 1
ATOM 735 C C . HIS A 1 96 ? 13.567 13.436 6.550 1.00 46.34 96 HIS A C 1
ATOM 737 O O . HIS A 1 96 ? 13.526 14.636 6.290 1.00 46.34 96 HIS A O 1
ATOM 743 N N . LEU A 1 97 ? 12.959 12.538 5.774 1.00 48.97 97 LEU A N 1
ATOM 744 C CA . LEU A 1 97 ? 11.979 12.896 4.766 1.00 48.97 97 LEU A CA 1
ATOM 745 C C . LEU A 1 97 ? 10.726 13.291 5.534 1.00 48.97 97 LEU A C 1
ATOM 747 O O . LEU A 1 97 ? 10.174 12.457 6.252 1.00 48.97 97 LEU A O 1
ATOM 751 N N . GLU A 1 98 ? 10.360 14.570 5.433 1.00 46.34 98 GLU A N 1
ATOM 752 C CA . GLU A 1 98 ? 9.238 15.193 6.129 1.00 46.34 98 GLU A CA 1
ATOM 753 C C . GLU A 1 98 ? 8.095 14.207 6.320 1.00 46.34 98 GLU A C 1
ATOM 755 O O . GLU A 1 98 ? 7.422 13.808 5.366 1.00 46.34 98 GLU A O 1
ATOM 760 N N . THR A 1 99 ? 7.940 13.749 7.563 1.00 52.84 99 THR A N 1
ATOM 761 C CA . THR A 1 99 ? 6.931 12.755 7.889 1.00 52.84 99 THR A CA 1
ATOM 762 C C . THR A 1 99 ? 5.596 13.281 7.367 1.00 52.84 99 THR A C 1
ATOM 764 O O . THR A 1 99 ? 5.210 14.393 7.739 1.00 52.84 99 THR A O 1
ATOM 767 N N . PRO A 1 100 ? 4.878 12.523 6.523 1.00 55.22 100 PRO A N 1
ATOM 768 C CA . PRO A 1 100 ? 3.573 12.935 6.024 1.00 55.22 100 PRO A CA 1
ATOM 769 C C . PRO A 1 100 ? 2.709 13.358 7.194 1.00 55.22 100 PRO A C 1
ATOM 771 O O . PRO A 1 100 ? 2.717 12.678 8.238 1.00 55.22 100 PRO A O 1
ATOM 774 N N . GLN A 1 101 ? 1.984 14.461 6.973 1.00 53.06 101 GLN A N 1
ATOM 775 C CA . GLN A 1 101 ? 0.950 14.986 7.853 1.00 53.06 101 GLN A CA 1
ATOM 776 C C . GLN A 1 101 ? 0.266 13.813 8.540 1.00 53.06 101 GLN A C 1
ATOM 778 O O . GLN A 1 101 ? -0.283 12.927 7.876 1.00 53.06 101 GLN A O 1
ATOM 783 N N . THR A 1 102 ? 0.384 13.766 9.867 1.00 52.91 102 THR A N 1
ATOM 784 C CA . THR A 1 102 ? -0.396 12.837 10.672 1.00 52.91 102 THR A CA 1
ATOM 785 C C . THR A 1 102 ? -1.837 12.959 10.188 1.00 52.91 102 THR A C 1
ATOM 787 O O . THR A 1 102 ? -2.349 14.083 10.137 1.00 52.91 102 THR A O 1
ATOM 790 N N . PRO A 1 103 ? -2.475 11.859 9.741 1.00 60.81 103 PRO A N 1
ATOM 791 C CA . PRO A 1 103 ? -3.893 11.904 9.436 1.00 60.81 103 PRO A CA 1
ATOM 792 C C . PRO A 1 103 ? -4.543 12.435 10.706 1.00 60.81 103 PRO A C 1
ATOM 794 O O . PRO A 1 103 ? -4.410 11.784 11.731 1.00 60.81 103 PRO A O 1
ATOM 797 N N . ASN A 1 104 ? -5.097 13.649 10.685 1.00 56.56 104 ASN A N 1
ATOM 798 C CA . ASN A 1 104 ? -5.733 14.243 11.855 1.00 56.56 104 ASN A CA 1
ATOM 799 C C . ASN A 1 104 ? -7.111 13.589 11.957 1.00 56.56 104 ASN A C 1
ATOM 801 O O . ASN A 1 104 ? -8.015 13.987 11.210 1.00 56.56 104 ASN A O 1
ATOM 805 N N . PRO A 1 105 ? -7.282 12.533 12.770 1.00 58.91 105 PRO A N 1
ATOM 806 C CA . PRO A 1 105 ? -8.548 11.849 12.838 1.00 58.91 105 PRO A CA 1
ATOM 807 C C . PRO A 1 105 ? -9.388 12.697 13.788 1.00 58.91 105 PRO A C 1
ATOM 809 O O . PRO A 1 105 ? -9.237 12.653 15.007 1.00 58.91 105 PRO A O 1
ATOM 812 N N . SER A 1 106 ? -10.253 13.541 13.229 1.00 59.12 106 SER A N 1
ATOM 813 C CA . SER A 1 106 ? -11.326 14.120 14.033 1.00 59.12 106 SER A CA 1
ATOM 814 C C . SER A 1 106 ? -12.130 12.958 14.637 1.00 59.12 106 SER A C 1
ATOM 816 O O . SER A 1 106 ? -12.397 11.992 13.910 1.00 59.12 106 SER A O 1
ATOM 818 N N . PRO A 1 107 ? -12.489 12.999 15.934 1.00 60.81 107 PRO A N 1
ATOM 819 C CA . PRO A 1 107 ? -13.132 11.876 16.605 1.00 60.81 107 PRO A CA 1
ATOM 820 C C . PRO A 1 107 ? -14.415 11.488 15.864 1.00 60.81 107 PRO A C 1
ATOM 822 O O . PRO A 1 107 ? -15.399 12.227 15.847 1.00 60.81 107 PRO A O 1
ATOM 825 N N . SER A 1 108 ? -14.389 10.321 15.222 1.00 66.50 108 SER A N 1
ATOM 826 C CA . SER A 1 108 ? -15.490 9.830 14.393 1.00 66.50 108 SER A CA 1
ATOM 827 C C . SER A 1 108 ? -16.409 8.917 15.208 1.00 66.50 108 SER A C 1
ATOM 829 O O . SER A 1 108 ? -15.961 8.175 16.092 1.00 66.50 108 SER A O 1
ATOM 831 N N . GLN A 1 109 ? -17.719 8.976 14.948 1.00 80.62 109 GLN A N 1
ATOM 832 C CA . GLN A 1 109 ? -18.701 8.115 15.616 1.00 80.62 109 GLN A CA 1
ATOM 833 C C . GLN A 1 109 ? -18.467 6.628 15.259 1.00 80.62 109 GLN A C 1
ATOM 835 O O . GLN A 1 109 ? -17.944 6.337 14.182 1.00 80.62 109 GLN A O 1
ATOM 840 N N . PRO A 1 110 ? -18.873 5.653 16.098 1.00 81.25 110 PRO A N 1
ATOM 841 C CA . PRO A 1 110 ? -18.549 4.232 15.891 1.00 81.25 110 PRO A CA 1
ATOM 842 C C . PRO A 1 110 ? -18.972 3.659 14.525 1.00 81.25 110 PRO A C 1
ATOM 844 O O . PRO A 1 110 ? -18.238 2.887 13.913 1.00 81.25 110 PRO A O 1
ATOM 847 N N . TRP A 1 111 ? -20.126 4.075 13.998 1.00 80.00 111 TRP A N 1
ATOM 848 C CA . TRP A 1 111 ? -20.595 3.661 12.670 1.00 80.00 111 TRP A CA 1
ATOM 849 C C . TRP A 1 111 ? -19.798 4.320 11.530 1.00 80.00 111 TRP A C 1
ATOM 851 O O . TRP A 1 111 ? -19.557 3.688 10.500 1.00 80.00 111 TRP A O 1
ATOM 861 N N . GLN A 1 112 ? -19.331 5.562 11.719 1.00 85.19 112 GLN A N 1
ATOM 862 C CA . GLN A 1 112 ? -18.438 6.234 10.770 1.00 85.19 112 GLN A CA 1
ATOM 863 C C . GLN A 1 112 ? -17.099 5.511 10.708 1.00 85.19 112 GLN A C 1
ATOM 865 O O . GLN A 1 112 ? -16.583 5.298 9.612 1.00 85.19 112 GLN A O 1
ATOM 870 N N . ARG A 1 113 ? -16.575 5.062 11.859 1.00 84.69 113 ARG A N 1
ATOM 871 C CA . ARG A 1 113 ? -15.354 4.248 11.911 1.00 84.69 113 ARG A CA 1
ATOM 872 C C . ARG A 1 113 ? -15.503 2.985 11.083 1.00 84.69 113 ARG A C 1
ATOM 874 O O . ARG A 1 113 ? -14.613 2.696 10.298 1.00 84.69 113 ARG A O 1
ATOM 881 N N . LEU A 1 114 ? -16.624 2.269 11.176 1.00 84.69 114 LEU A N 1
ATOM 882 C CA . LEU A 1 114 ? -16.827 1.039 10.402 1.00 84.69 114 LEU A CA 1
ATOM 883 C C . LEU A 1 114 ? -16.782 1.283 8.882 1.00 84.69 114 LEU A C 1
ATOM 885 O O . LEU A 1 114 ? -16.095 0.564 8.154 1.00 84.69 114 LEU A O 1
ATOM 889 N N . LEU A 1 115 ? -17.463 2.325 8.400 1.00 87.56 115 LEU A N 1
ATOM 890 C CA . LEU A 1 115 ? -17.433 2.704 6.982 1.00 87.56 115 LEU A CA 1
ATOM 891 C C . LEU A 1 115 ? -16.036 3.159 6.544 1.00 87.56 115 LEU A C 1
ATOM 893 O O . LEU A 1 115 ? -15.567 2.810 5.456 1.00 87.56 115 LEU A O 1
ATOM 897 N N . LEU A 1 116 ? -15.359 3.923 7.401 1.00 87.88 116 LEU A N 1
ATOM 898 C CA . LEU A 1 116 ? -14.030 4.446 7.131 1.00 87.88 116 LEU A CA 1
ATOM 899 C C . LEU A 1 116 ? -12.991 3.318 7.088 1.00 87.88 116 LEU A C 1
ATOM 901 O O . LEU A 1 116 ? -12.202 3.283 6.147 1.00 87.88 116 LEU A O 1
ATOM 905 N N . ARG A 1 117 ? -13.065 2.339 8.002 1.00 89.06 117 ARG A N 1
ATOM 906 C CA . ARG A 1 117 ? -12.254 1.108 7.981 1.00 89.06 117 ARG A CA 1
ATOM 907 C C . ARG A 1 117 ? -12.347 0.423 6.625 1.00 89.06 117 ARG A C 1
ATOM 909 O O . ARG A 1 117 ? -11.326 0.159 5.997 1.00 89.06 117 ARG A O 1
ATOM 916 N N . PHE A 1 118 ? -13.564 0.188 6.136 1.00 88.06 118 PHE A N 1
ATOM 917 C CA . PHE A 1 118 ? -13.768 -0.486 4.855 1.00 88.06 118 PHE A CA 1
ATOM 918 C C . PHE A 1 118 ? -13.179 0.303 3.678 1.00 88.06 118 PHE A C 1
ATOM 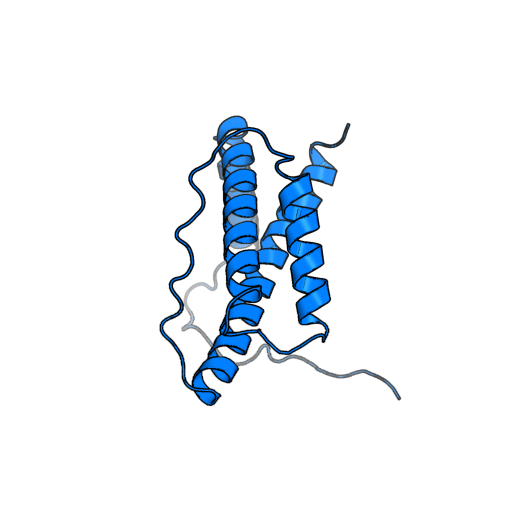920 O O . PHE A 1 118 ? -12.498 -0.263 2.820 1.00 88.06 118 PHE A O 1
ATOM 927 N N . LYS A 1 119 ? -13.398 1.622 3.648 1.00 90.31 119 LYS A N 1
ATOM 928 C CA . LYS A 1 119 ? -12.857 2.497 2.599 1.00 90.31 119 LYS A CA 1
ATOM 929 C C . LYS A 1 119 ? -11.327 2.509 2.605 1.00 90.31 119 LYS A C 1
ATOM 931 O O . LYS A 1 119 ? -10.717 2.418 1.541 1.00 90.31 119 LYS A O 1
ATOM 936 N N . ILE A 1 120 ? -10.726 2.583 3.791 1.00 90.94 120 ILE A N 1
ATOM 937 C CA . ILE A 1 120 ? -9.274 2.571 3.981 1.00 90.94 120 ILE A CA 1
ATOM 938 C C . ILE A 1 120 ? -8.690 1.239 3.529 1.00 90.94 120 ILE A C 1
ATOM 940 O O . ILE A 1 120 ? -7.775 1.239 2.714 1.00 90.94 120 ILE A O 1
ATOM 944 N N . LEU A 1 121 ? -9.245 0.113 3.983 1.00 91.38 121 LEU A N 1
ATOM 945 C CA . LEU A 1 121 ? -8.750 -1.214 3.616 1.00 91.38 121 LEU A CA 1
ATOM 946 C C . LEU A 1 121 ? -8.854 -1.463 2.107 1.00 91.38 121 LEU A C 1
ATOM 948 O O . LEU A 1 121 ? -7.908 -1.966 1.507 1.00 91.38 121 LEU A O 1
ATOM 952 N N . ARG A 1 122 ? -9.951 -1.051 1.460 1.00 92.25 122 ARG A N 1
ATOM 953 C CA . ARG A 1 122 ? -10.091 -1.153 -0.002 1.00 92.25 122 ARG A CA 1
ATOM 954 C C . ARG A 1 122 ? -9.061 -0.294 -0.743 1.00 92.25 122 ARG A C 1
ATOM 956 O O . ARG A 1 122 ? -8.496 -0.733 -1.741 1.00 92.25 122 ARG A O 1
ATOM 963 N N . SER A 1 123 ? -8.812 0.922 -0.264 1.00 92.31 123 SER A N 1
ATOM 964 C CA . SER A 1 123 ? -7.790 1.805 -0.835 1.00 92.31 123 SER A CA 1
ATOM 965 C C . SER A 1 123 ? -6.380 1.230 -0.652 1.00 92.31 123 SER A C 1
ATOM 967 O O . SER A 1 123 ? -5.583 1.215 -1.590 1.00 92.31 123 SER A O 1
ATOM 969 N N . LEU A 1 124 ? -6.099 0.676 0.530 1.00 93.19 124 LEU A N 1
ATOM 970 C CA . LEU A 1 124 ? -4.842 0.012 0.852 1.00 93.19 124 LEU A CA 1
ATOM 971 C C . LEU A 1 124 ? -4.606 -1.215 -0.039 1.00 93.19 124 LEU A C 1
ATOM 973 O O . LEU A 1 124 ? -3.503 -1.391 -0.540 1.00 93.19 124 LEU A O 1
ATOM 977 N N . GLN A 1 125 ? -5.634 -2.022 -0.314 1.00 92.00 125 GLN A N 1
ATOM 978 C CA . GLN A 1 125 ? -5.533 -3.154 -1.245 1.00 92.00 125 GLN A CA 1
ATOM 979 C C . GLN A 1 125 ? -5.072 -2.714 -2.639 1.00 92.00 125 GLN A C 1
ATOM 981 O O . GLN A 1 125 ? -4.158 -3.313 -3.205 1.00 92.00 125 GLN A O 1
ATOM 986 N N . ALA A 1 126 ? -5.672 -1.653 -3.188 1.00 92.50 126 ALA A N 1
ATOM 987 C CA . ALA A 1 126 ? -5.275 -1.122 -4.489 1.00 92.50 126 ALA A CA 1
ATOM 988 C C . ALA A 1 126 ? -3.828 -0.604 -4.470 1.00 92.50 126 ALA A C 1
ATOM 990 O O . ALA A 1 126 ? -3.057 -0.878 -5.389 1.00 92.50 126 ALA A O 1
ATOM 991 N N . PHE A 1 127 ? -3.449 0.096 -3.401 1.00 92.94 127 PHE A N 1
ATOM 992 C CA . PHE A 1 127 ? -2.094 0.601 -3.209 1.00 92.94 127 PHE A CA 1
ATOM 993 C C . PHE A 1 127 ? -1.050 -0.528 -3.141 1.00 92.94 127 PHE A C 1
ATOM 995 O O . PHE A 1 127 ? -0.083 -0.513 -3.903 1.00 92.94 127 PHE A O 1
ATOM 1002 N N . ILE A 1 128 ? -1.267 -1.543 -2.298 1.00 93.06 128 ILE A N 1
ATOM 1003 C CA . ILE A 1 128 ? -0.348 -2.681 -2.151 1.00 93.06 128 ILE A CA 1
ATOM 1004 C C . ILE A 1 128 ? -0.265 -3.496 -3.442 1.00 93.06 128 ILE A C 1
ATOM 1006 O O . ILE A 1 128 ? 0.820 -3.943 -3.801 1.00 93.06 128 ILE A O 1
ATOM 1010 N N . ALA A 1 129 ? -1.359 -3.632 -4.196 1.00 91.81 129 ALA A N 1
ATOM 1011 C CA . ALA A 1 129 ? -1.326 -4.298 -5.497 1.00 91.81 129 ALA A CA 1
ATOM 1012 C C . ALA A 1 129 ? -0.406 -3.582 -6.502 1.00 91.81 129 ALA A C 1
ATOM 1014 O O . ALA A 1 129 ? 0.288 -4.241 -7.277 1.00 91.81 129 ALA A O 1
ATOM 1015 N N . VAL A 1 130 ? -0.374 -2.245 -6.493 1.00 89.69 130 VAL A N 1
ATOM 1016 C CA . VAL A 1 130 ? 0.560 -1.470 -7.324 1.00 89.69 130 VAL A CA 1
ATOM 1017 C C . VAL A 1 130 ? 1.992 -1.642 -6.824 1.00 89.69 130 VAL A C 1
ATOM 1019 O O . VAL A 1 130 ? 2.864 -1.979 -7.623 1.00 89.69 130 VAL A O 1
ATOM 1022 N N . ALA A 1 131 ? 2.229 -1.482 -5.519 1.00 89.12 131 ALA A N 1
ATOM 1023 C CA . ALA A 1 131 ? 3.556 -1.643 -4.925 1.00 89.12 131 ALA A CA 1
ATOM 1024 C C . ALA A 1 131 ? 4.145 -3.036 -5.210 1.00 89.12 131 ALA A C 1
ATOM 1026 O O . ALA A 1 131 ? 5.279 -3.148 -5.667 1.00 89.12 131 ALA A O 1
ATOM 1027 N N . ALA A 1 132 ? 3.346 -4.095 -5.055 1.00 90.62 132 ALA A N 1
ATOM 1028 C CA . ALA A 1 132 ? 3.753 -5.467 -5.340 1.00 90.62 132 ALA A CA 1
ATOM 1029 C C . ALA A 1 132 ? 4.203 -5.660 -6.795 1.00 90.62 132 ALA A C 1
ATOM 1031 O O . ALA A 1 132 ? 5.205 -6.329 -7.040 1.00 90.62 132 ALA A O 1
ATOM 1032 N N . ARG A 1 133 ? 3.511 -5.048 -7.769 1.00 88.12 133 ARG A N 1
ATOM 1033 C CA . ARG A 1 133 ? 3.939 -5.103 -9.179 1.00 88.12 133 ARG A CA 1
ATOM 1034 C C . ARG A 1 133 ? 5.252 -4.369 -9.409 1.00 88.12 133 ARG A C 1
ATOM 1036 O O . ARG A 1 133 ? 6.078 -4.869 -10.164 1.00 88.12 133 ARG A O 1
ATOM 1043 N N . VAL A 1 134 ? 5.442 -3.212 -8.773 1.00 87.88 134 VAL A N 1
ATOM 1044 C CA . VAL A 1 134 ? 6.700 -2.455 -8.863 1.00 87.88 134 VAL A CA 1
ATOM 1045 C C . VAL A 1 134 ? 7.856 -3.297 -8.328 1.00 87.88 134 VAL A C 1
ATOM 1047 O O . VAL A 1 134 ? 8.859 -3.446 -9.020 1.00 87.88 134 VAL A O 1
ATOM 1050 N N . PHE A 1 135 ? 7.694 -3.928 -7.163 1.00 87.81 135 PHE A N 1
ATOM 1051 C CA . PHE A 1 135 ? 8.727 -4.795 -6.592 1.00 87.81 135 PHE A CA 1
ATOM 1052 C C . PHE A 1 135 ? 8.982 -6.048 -7.426 1.00 87.81 135 PHE A C 1
ATOM 1054 O O . PHE A 1 135 ? 10.137 -6.386 -7.656 1.00 87.81 135 PHE A O 1
ATOM 1061 N N . ALA A 1 136 ? 7.937 -6.705 -7.936 1.00 85.69 136 ALA A N 1
ATOM 1062 C CA . ALA A 1 136 ? 8.094 -7.870 -8.805 1.00 85.69 136 ALA A CA 1
ATOM 1063 C C . ALA A 1 136 ? 8.840 -7.518 -10.102 1.00 85.69 136 ALA A C 1
ATOM 1065 O O . ALA A 1 136 ? 9.730 -8.250 -10.529 1.00 85.69 136 ALA A O 1
ATOM 1066 N N . HIS A 1 137 ? 8.512 -6.376 -10.712 1.00 84.38 137 HIS A N 1
ATOM 1067 C CA . HIS A 1 137 ? 9.205 -5.898 -11.903 1.00 84.38 137 HIS A CA 1
ATOM 1068 C C . HIS A 1 137 ? 10.661 -5.520 -11.606 1.00 84.38 137 HIS A C 1
ATOM 1070 O O . HIS A 1 137 ? 11.553 -5.914 -12.356 1.00 84.38 137 HIS A O 1
ATOM 1076 N N . GLY A 1 138 ? 10.912 -4.806 -10.503 1.00 80.69 138 GLY A N 1
ATOM 1077 C CA . GLY A 1 138 ? 12.260 -4.461 -10.051 1.00 80.69 138 GLY A CA 1
ATOM 1078 C C . GLY A 1 138 ? 13.112 -5.703 -9.790 1.00 80.69 138 GLY A C 1
ATOM 1079 O O . GLY A 1 138 ? 14.217 -5.801 -10.308 1.00 80.69 138 GLY A O 1
ATOM 1080 N N . ALA A 1 139 ? 12.569 -6.702 -9.093 1.00 82.81 139 ALA A N 1
ATOM 1081 C CA . ALA A 1 139 ? 13.254 -7.969 -8.850 1.00 82.81 139 ALA A CA 1
ATOM 1082 C C . ALA A 1 139 ? 13.586 -8.721 -10.151 1.00 82.81 139 ALA A C 1
ATOM 1084 O O . ALA A 1 139 ? 14.664 -9.286 -10.268 1.00 82.81 139 ALA A O 1
ATOM 1085 N N . ALA A 1 140 ? 12.695 -8.703 -11.146 1.00 80.56 140 ALA A N 1
ATOM 1086 C CA . ALA A 1 140 ? 12.907 -9.410 -12.411 1.00 80.56 140 ALA A CA 1
ATOM 1087 C C . ALA A 1 140 ? 13.875 -8.708 -13.381 1.00 80.56 140 ALA A C 1
ATOM 1089 O O . ALA A 1 140 ? 14.425 -9.362 -14.261 1.00 80.56 140 ALA A O 1
ATOM 1090 N N . THR A 1 141 ? 14.038 -7.386 -13.276 1.00 79.25 141 THR A N 1
ATOM 1091 C CA . THR A 1 141 ? 14.796 -6.587 -14.260 1.00 79.25 141 THR A CA 1
ATOM 1092 C C . THR A 1 141 ? 16.054 -5.930 -13.704 1.00 79.25 141 THR A C 1
ATOM 1094 O O . THR A 1 141 ? 16.918 -5.543 -14.484 1.00 79.25 141 THR A O 1
ATOM 1097 N N . GLN A 1 142 ? 16.159 -5.784 -12.381 1.00 68.12 142 GLN A N 1
ATOM 1098 C CA . GLN A 1 142 ? 17.246 -5.059 -11.714 1.00 68.12 142 GLN A CA 1
ATOM 1099 C C . GLN A 1 142 ? 17.993 -5.907 -10.674 1.00 68.12 142 GLN A C 1
ATOM 1101 O O . GLN A 1 142 ? 19.002 -5.444 -10.147 1.00 68.12 142 GLN A O 1
ATOM 1106 N N . SER A 1 143 ? 17.527 -7.123 -10.363 1.00 57.31 143 SER A N 1
ATOM 1107 C CA . SER A 1 143 ? 18.313 -8.068 -9.563 1.00 57.31 143 SER A CA 1
ATOM 1108 C C . SER A 1 143 ? 19.454 -8.634 -10.425 1.00 57.31 143 SER A C 1
ATOM 1110 O O . SER A 1 143 ? 19.168 -9.054 -11.549 1.00 57.31 143 SER A O 1
ATOM 1112 N N . PRO A 1 144 ? 20.715 -8.617 -9.947 1.00 50.00 144 PRO A N 1
ATOM 1113 C CA . PRO A 1 144 ? 21.866 -9.158 -10.673 1.00 50.00 144 PRO A CA 1
ATOM 1114 C C . PRO A 1 144 ? 21.797 -10.678 -10.865 1.00 50.00 144 PRO A C 1
ATOM 1116 O O . PRO A 1 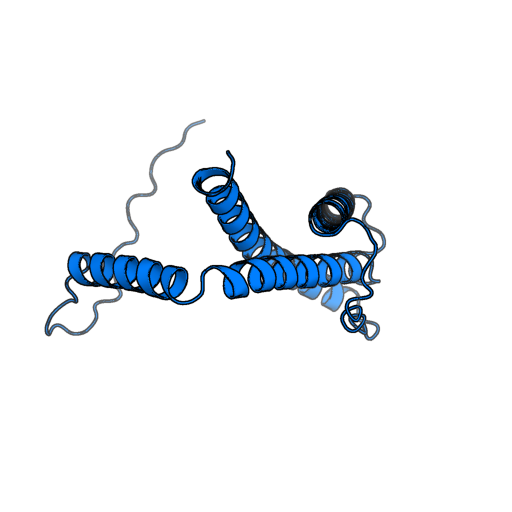144 ? 21.097 -11.351 -10.070 1.00 50.00 144 PRO A O 1
#

Secondary structure (DSSP, 8-state):
----------------SS----HHHHHHHHHHHHHHHHHHSHHHHHHHHHHHHHHHHHHHHHHHTSTTTTT--SHHHHHHHHHHHHHHHH--S----------------HHHHHHHHHHHHHHHHHHHHHHHHHHHHHHHHH--